Protein AF-A0A397SGH9-F1 (afdb_monomer_lite)

Sequence (118 aa):
MVAFAHTMFALLQNPNIINKKNSTFSGNATNNNETLDIEIKSNTNYKDNNDNPFSGFLTSVEAAYFWTSGNWVQRDIFDFWAIDIFSILASVLFVTILQNMFIAFMGSKERKTSFIKI

Structure (mmCIF, N/CA/C/O backbone):
data_AF-A0A397SGH9-F1
#
_entry.id   AF-A0A397SGH9-F1
#
loop_
_atom_site.group_PDB
_atom_site.id
_atom_site.type_symbol
_atom_site.label_atom_id
_atom_site.label_alt_id
_atom_site.label_comp_id
_atom_site.label_asym_id
_atom_site.label_entity_id
_atom_site.label_seq_id
_atom_site.pdbx_PDB_ins_code
_atom_site.Cartn_x
_atom_site.Cartn_y
_atom_site.Cartn_z
_atom_site.occupancy
_atom_site.B_iso_or_equiv
_atom_site.auth_seq_id
_atom_site.auth_comp_id
_atom_site.auth_asym_id
_atom_site.auth_atom_id
_atom_site.pdbx_PDB_model_num
ATOM 1 N N . MET A 1 1 ? 5.069 2.822 -10.980 1.00 75.94 1 MET A N 1
ATOM 2 C CA . MET A 1 1 ? 4.455 3.379 -9.757 1.00 75.94 1 MET A CA 1
ATOM 3 C C . MET A 1 1 ? 3.048 3.886 -10.020 1.00 75.94 1 MET A C 1
ATOM 5 O O . MET A 1 1 ? 2.140 3.388 -9.380 1.00 75.94 1 MET A O 1
ATOM 9 N N . VAL A 1 2 ? 2.841 4.762 -11.012 1.00 82.31 2 VAL A N 1
ATOM 10 C CA . VAL A 1 2 ? 1.503 5.291 -11.352 1.00 82.31 2 VAL A CA 1
ATOM 11 C C . VAL A 1 2 ? 0.475 4.192 -11.650 1.00 82.31 2 VAL A C 1
ATOM 13 O O . VAL A 1 2 ? -0.628 4.250 -11.132 1.00 82.31 2 VAL A O 1
ATOM 16 N N . ALA A 1 3 ? 0.842 3.148 -12.402 1.00 83.81 3 ALA A N 1
ATOM 17 C CA . ALA A 1 3 ? -0.063 2.022 -12.663 1.00 83.81 3 ALA A CA 1
ATOM 18 C C . ALA A 1 3 ? -0.474 1.272 -11.380 1.00 83.81 3 ALA A C 1
ATOM 20 O O . ALA A 1 3 ? -1.644 0.971 -11.196 1.00 83.81 3 ALA A O 1
ATOM 21 N N . PHE A 1 4 ? 0.471 1.027 -10.466 1.00 83.50 4 PHE A N 1
ATOM 22 C CA . PHE A 1 4 ? 0.187 0.395 -9.172 1.00 83.50 4 PHE A CA 1
ATOM 23 C C . PHE A 1 4 ? -0.704 1.286 -8.293 1.00 83.50 4 PHE A C 1
ATOM 25 O O . PHE A 1 4 ? -1.692 0.807 -7.746 1.00 83.50 4 PHE A O 1
ATOM 32 N N . ALA A 1 5 ? -0.413 2.590 -8.230 1.00 85.19 5 ALA A N 1
ATOM 33 C CA . ALA A 1 5 ? -1.242 3.568 -7.529 1.00 85.19 5 ALA A CA 1
ATOM 34 C C . ALA A 1 5 ? -2.666 3.632 -8.095 1.00 85.19 5 ALA A C 1
ATOM 36 O O . ALA A 1 5 ? -3.627 3.645 -7.338 1.00 85.19 5 ALA A O 1
ATOM 37 N N . HIS A 1 6 ? -2.810 3.599 -9.422 1.00 84.38 6 HIS A N 1
ATOM 38 C CA . HIS A 1 6 ? -4.108 3.603 -10.088 1.00 84.38 6 HIS A CA 1
ATOM 39 C C . HIS A 1 6 ? -4.921 2.336 -9.790 1.00 84.38 6 HIS A C 1
ATOM 41 O O . HIS A 1 6 ? -6.118 2.428 -9.531 1.00 84.38 6 HIS A O 1
ATOM 47 N N . THR A 1 7 ? -4.280 1.164 -9.761 1.00 85.62 7 THR A N 1
ATOM 48 C CA . THR A 1 7 ? -4.935 -0.080 -9.332 1.00 85.62 7 THR A CA 1
ATOM 49 C C . THR A 1 7 ? -5.395 0.013 -7.878 1.00 85.62 7 THR A C 1
ATOM 51 O O . THR A 1 7 ? -6.527 -0.354 -7.576 1.00 85.62 7 THR A O 1
ATOM 54 N N . MET A 1 8 ? -4.560 0.547 -6.980 1.00 82.69 8 MET A N 1
ATOM 55 C CA . MET A 1 8 ? -4.935 0.739 -5.575 1.00 82.69 8 MET A CA 1
ATOM 56 C C . MET A 1 8 ? -6.059 1.757 -5.406 1.00 82.69 8 MET A C 1
ATOM 58 O O . MET A 1 8 ? -6.982 1.510 -4.642 1.00 82.69 8 MET A O 1
ATOM 62 N N . PHE A 1 9 ? -6.039 2.851 -6.165 1.00 83.25 9 PHE A N 1
ATOM 63 C CA . PHE A 1 9 ? -7.131 3.817 -6.232 1.00 83.25 9 PHE A CA 1
ATOM 64 C C . PHE A 1 9 ? -8.438 3.144 -6.664 1.00 83.25 9 PHE A C 1
ATOM 66 O O . PHE A 1 9 ? -9.426 3.209 -5.944 1.00 83.25 9 PHE A O 1
ATOM 73 N N . ALA A 1 10 ? -8.443 2.418 -7.784 1.00 83.31 10 ALA A N 1
ATOM 74 C CA . ALA A 1 10 ? -9.648 1.753 -8.282 1.00 83.31 10 ALA A CA 1
ATOM 75 C C . ALA A 1 10 ? -10.209 0.716 -7.293 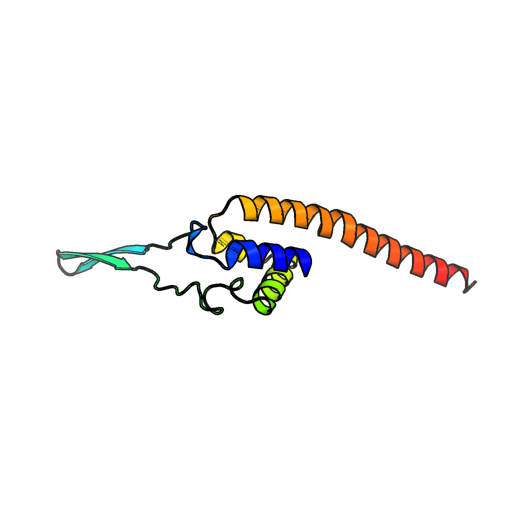1.00 83.31 10 ALA A C 1
ATOM 77 O O . ALA A 1 10 ? -11.426 0.577 -7.163 1.00 83.31 10 ALA A O 1
ATOM 78 N N . LEU A 1 11 ? -9.328 0.003 -6.586 1.00 78.69 11 LEU A N 1
ATOM 79 C CA . LEU A 1 11 ? -9.721 -0.984 -5.585 1.00 78.69 11 LEU A CA 1
ATOM 80 C C . LEU A 1 11 ? -10.236 -0.328 -4.301 1.00 78.69 11 LEU A C 1
ATOM 82 O O . LEU A 1 11 ? -11.265 -0.762 -3.800 1.00 78.69 11 LEU A O 1
ATOM 86 N N . LEU A 1 12 ? -9.554 0.702 -3.789 1.00 77.38 12 LEU A N 1
ATOM 87 C CA . LEU A 1 12 ? -9.746 1.263 -2.442 1.00 77.38 12 LEU A CA 1
ATOM 88 C C . LEU A 1 12 ? -10.614 2.528 -2.389 1.00 77.38 12 LEU A C 1
ATOM 90 O O . LEU A 1 12 ? -10.990 2.977 -1.304 1.00 77.38 12 LEU A O 1
ATOM 94 N N . GLN A 1 13 ? -10.976 3.094 -3.540 1.00 77.25 13 GLN A N 1
ATOM 95 C CA . GLN A 1 13 ? -11.847 4.268 -3.625 1.00 77.25 13 GLN A CA 1
ATOM 96 C C . GLN A 1 13 ? -13.267 3.984 -3.114 1.00 77.25 13 GLN A C 1
ATOM 98 O O . GLN A 1 13 ? -13.939 4.885 -2.612 1.00 77.25 13 GLN A O 1
ATOM 103 N N . ASN A 1 14 ? -13.743 2.742 -3.241 1.00 73.25 14 ASN A N 1
ATOM 104 C CA . ASN A 1 14 ? -15.121 2.382 -2.926 1.00 73.25 14 ASN A CA 1
ATOM 105 C C . ASN A 1 14 ? -15.229 1.686 -1.559 1.00 73.25 14 ASN A C 1
ATOM 107 O O . ASN A 1 14 ? -14.936 0.498 -1.440 1.00 73.25 14 ASN A O 1
ATOM 111 N N . PRO A 1 15 ? -15.734 2.373 -0.518 1.00 65.19 15 PRO A N 1
ATOM 112 C CA . PRO A 1 15 ? -15.777 1.828 0.837 1.00 65.19 15 PRO A CA 1
ATOM 113 C C . PRO A 1 15 ? -16.816 0.715 1.039 1.00 65.19 15 PRO A C 1
ATOM 115 O O . PRO A 1 15 ? -16.766 0.042 2.059 1.00 65.19 15 PRO A O 1
ATOM 118 N N . ASN A 1 16 ? -17.754 0.529 0.104 1.00 67.00 16 ASN A N 1
ATOM 119 C CA . ASN A 1 16 ? -18.854 -0.436 0.233 1.00 67.00 16 ASN A CA 1
ATOM 120 C C . ASN A 1 16 ? -18.456 -1.877 -0.120 1.00 67.00 16 ASN A C 1
ATOM 122 O O . ASN A 1 16 ? -19.190 -2.803 0.204 1.00 67.00 16 ASN A O 1
ATOM 126 N N . ILE A 1 17 ? -17.333 -2.062 -0.817 1.00 63.88 17 ILE A N 1
ATOM 127 C CA . ILE A 1 17 ? -16.863 -3.372 -1.301 1.00 63.88 17 ILE A CA 1
ATOM 128 C C . ILE A 1 17 ? -15.699 -3.931 -0.474 1.00 63.88 17 ILE A C 1
ATOM 130 O O . ILE A 1 17 ? -15.224 -5.026 -0.760 1.00 63.88 17 ILE A O 1
ATOM 134 N N . ILE A 1 18 ? -15.235 -3.202 0.547 1.00 67.69 18 ILE A N 1
ATOM 135 C CA . ILE A 1 18 ? -13.993 -3.510 1.260 1.00 67.69 18 ILE A CA 1
ATOM 136 C C . ILE A 1 18 ? -14.237 -3.533 2.764 1.00 67.69 18 ILE A C 1
ATOM 138 O O . ILE A 1 18 ? -14.729 -2.558 3.335 1.00 67.69 18 ILE A O 1
ATOM 142 N N . ASN A 1 19 ? -13.830 -4.629 3.403 1.00 62.97 19 ASN A N 1
ATOM 143 C CA . ASN A 1 19 ? -13.802 -4.739 4.856 1.00 62.97 19 ASN A CA 1
ATOM 144 C C . ASN A 1 19 ? -12.633 -3.921 5.415 1.00 62.97 19 ASN A C 1
ATOM 146 O O . ASN A 1 19 ? -11.528 -3.911 4.870 1.00 62.97 19 ASN A O 1
ATOM 150 N N . LYS A 1 20 ? -12.891 -3.191 6.498 1.00 67.06 20 LYS A N 1
ATOM 151 C CA . LYS A 1 20 ? -11.922 -2.277 7.109 1.00 67.06 20 LYS A CA 1
ATOM 152 C C . LYS A 1 20 ? -11.584 -2.746 8.507 1.00 67.06 20 LYS A C 1
ATOM 154 O O . LYS A 1 20 ? -12.439 -3.296 9.203 1.00 67.06 20 LYS A O 1
ATOM 159 N N . LYS A 1 21 ? -10.357 -2.462 8.942 1.00 64.56 21 LYS A N 1
ATOM 160 C CA . LYS A 1 21 ? -9.996 -2.644 10.345 1.00 64.56 21 LYS A CA 1
ATOM 161 C C . LYS A 1 21 ? -10.665 -1.549 11.169 1.00 64.56 21 LYS A C 1
ATOM 163 O O . LYS A 1 21 ? -10.197 -0.417 11.209 1.00 64.56 21 LYS A O 1
ATOM 168 N N . ASN A 1 22 ? -11.764 -1.891 11.835 1.00 61.09 22 ASN A N 1
ATOM 169 C CA . ASN A 1 22 ? -12.368 -1.012 12.828 1.00 61.09 22 ASN A CA 1
ATOM 170 C C . ASN A 1 22 ? -11.552 -1.095 14.122 1.00 61.09 22 ASN A C 1
ATOM 172 O O . ASN A 1 22 ? -11.548 -2.125 14.796 1.00 61.09 22 ASN A O 1
ATOM 176 N N . SER A 1 23 ? -10.885 -0.006 14.497 1.00 60.00 23 SER A N 1
ATOM 177 C CA . SER A 1 23 ? -10.329 0.141 15.840 1.00 60.00 23 SER A CA 1
ATOM 178 C C . SER A 1 23 ? -11.467 0.472 16.808 1.00 60.00 23 SER A C 1
ATOM 180 O O . SER A 1 23 ? -11.974 1.592 16.845 1.00 60.00 23 SER A O 1
ATOM 182 N N . THR A 1 24 ? -11.904 -0.530 17.570 1.00 58.59 24 THR A N 1
ATOM 183 C CA . THR A 1 24 ? -12.836 -0.334 18.689 1.00 58.59 24 THR A CA 1
ATOM 184 C C . THR A 1 24 ? -12.033 -0.462 19.970 1.00 58.59 24 THR A C 1
ATOM 186 O O . THR A 1 24 ? -11.434 -1.510 20.214 1.00 58.59 24 THR A O 1
ATOM 189 N N . PHE A 1 25 ? -11.971 0.612 20.754 1.00 59.78 25 PHE A N 1
ATOM 190 C CA . PHE A 1 25 ? -11.319 0.590 22.058 1.00 59.78 25 PHE A CA 1
ATOM 191 C C . PHE A 1 25 ? -12.398 0.539 23.136 1.00 59.78 25 PHE A C 1
ATOM 193 O O . PHE A 1 25 ? -13.246 1.427 23.225 1.00 59.78 25 PHE A O 1
ATOM 200 N N . SER A 1 26 ? -12.368 -0.531 23.923 1.00 64.75 26 SER A N 1
ATOM 201 C CA . SER A 1 26 ? -13.283 -0.780 25.031 1.00 64.75 26 SER A CA 1
ATOM 202 C C . SER A 1 26 ? -12.476 -0.796 26.318 1.00 64.75 26 SER A C 1
ATOM 204 O O . SER A 1 26 ? -11.432 -1.449 26.383 1.00 64.75 26 SER A O 1
ATOM 206 N N . GLY A 1 27 ? -12.959 -0.104 27.343 1.00 69.06 27 GLY A N 1
ATOM 207 C CA . GLY A 1 27 ? -12.326 -0.096 28.654 1.00 69.06 27 GLY A CA 1
ATOM 208 C C . GLY A 1 27 ? -13.319 0.223 29.760 1.00 69.06 27 GLY A C 1
ATOM 209 O O . GLY A 1 27 ? -14.345 0.857 29.522 1.00 69.06 27 GLY A O 1
ATOM 210 N N . ASN A 1 28 ? -12.981 -0.196 30.976 1.00 73.19 28 ASN A N 1
ATOM 211 C CA . ASN A 1 28 ? -13.815 0.028 32.148 1.00 73.19 28 ASN A CA 1
ATOM 212 C C . ASN A 1 28 ? -13.182 1.118 33.009 1.00 73.19 28 ASN A C 1
ATOM 214 O O . ASN A 1 28 ? -12.010 1.020 33.382 1.00 73.19 28 ASN A O 1
ATOM 218 N N . ALA A 1 29 ? -13.956 2.151 33.328 1.00 65.81 29 ALA A N 1
ATOM 219 C CA . ALA A 1 29 ? -13.570 3.187 34.274 1.00 65.81 29 ALA A CA 1
ATOM 220 C C . ALA A 1 29 ? -14.257 2.921 35.617 1.00 65.81 29 ALA A C 1
ATOM 222 O O . ALA A 1 29 ? -15.480 2.821 35.686 1.00 65.81 29 ALA A O 1
ATOM 223 N N . THR A 1 30 ? -13.480 2.801 36.690 1.00 72.12 30 THR A N 1
ATOM 224 C CA . THR A 1 30 ? -13.999 2.652 38.055 1.00 72.12 30 THR A CA 1
ATOM 225 C C . THR A 1 30 ? -13.959 3.980 38.797 1.00 72.12 30 THR A C 1
ATOM 227 O O . THR A 1 30 ? -12.901 4.600 38.909 1.00 72.12 30 THR A O 1
ATOM 230 N N . ASN A 1 31 ? -15.092 4.391 39.368 1.00 69.44 31 ASN A N 1
ATOM 231 C CA . ASN A 1 31 ? -15.160 5.483 40.338 1.00 69.44 31 ASN A CA 1
ATOM 232 C C . ASN A 1 31 ? -16.032 5.041 41.520 1.00 69.44 31 ASN A C 1
ATOM 234 O O . ASN A 1 31 ? -17.182 4.670 41.322 1.00 69.44 31 ASN A O 1
ATOM 238 N N . ASN A 1 32 ? -15.470 5.036 42.734 1.00 73.19 32 ASN A N 1
ATOM 239 C CA . ASN A 1 32 ? -16.164 4.738 43.996 1.00 73.19 32 ASN A CA 1
ATOM 240 C C . ASN A 1 32 ? -17.186 3.577 43.930 1.00 73.19 32 ASN A C 1
ATOM 242 O O . ASN A 1 32 ? -18.359 3.756 44.238 1.00 73.19 32 ASN A O 1
ATOM 246 N N . ASN A 1 33 ? -16.715 2.376 43.573 1.00 67.25 33 ASN A N 1
ATOM 247 C CA . ASN A 1 33 ? -17.483 1.122 43.453 1.00 67.25 33 ASN A CA 1
ATOM 248 C C . ASN A 1 33 ? -18.490 1.024 42.292 1.00 67.25 33 ASN A C 1
ATOM 250 O O . ASN A 1 33 ? -19.122 -0.023 42.145 1.00 67.25 33 ASN A O 1
ATOM 254 N N . GLU A 1 34 ? -18.581 2.025 41.420 1.00 69.94 34 GLU A N 1
ATOM 255 C CA . GLU A 1 34 ? -19.321 1.928 40.161 1.00 69.94 34 GLU A CA 1
ATOM 256 C C . GLU A 1 34 ? -18.350 1.687 38.997 1.00 69.94 34 GLU A C 1
ATOM 258 O O . GLU A 1 34 ? -17.280 2.299 38.910 1.00 69.94 34 GLU A O 1
ATOM 263 N N . THR A 1 35 ? -18.700 0.745 38.119 1.00 69.56 35 THR A N 1
ATOM 264 C CA . THR A 1 35 ? -17.969 0.437 36.881 1.00 69.56 35 THR A CA 1
ATOM 265 C C . THR A 1 35 ? -18.735 1.039 35.712 1.00 69.56 35 THR A C 1
ATOM 267 O O . THR A 1 35 ? -19.891 0.691 35.487 1.00 69.56 35 THR A O 1
ATOM 270 N N . LEU A 1 36 ? -18.103 1.956 34.980 1.00 72.81 36 LEU A N 1
ATOM 271 C CA . LEU A 1 36 ? -18.604 2.450 33.702 1.00 72.81 36 LEU A CA 1
ATOM 272 C C . LEU A 1 36 ? -17.884 1.738 32.561 1.00 72.81 36 LEU A C 1
ATOM 274 O O . LEU A 1 36 ? -16.664 1.859 32.424 1.00 72.81 36 LEU A O 1
ATOM 278 N N . ASP A 1 37 ? -18.655 1.059 31.720 1.00 71.19 37 ASP A N 1
ATOM 279 C CA . ASP A 1 37 ? -18.179 0.536 30.445 1.00 71.19 37 ASP A CA 1
ATOM 280 C C . ASP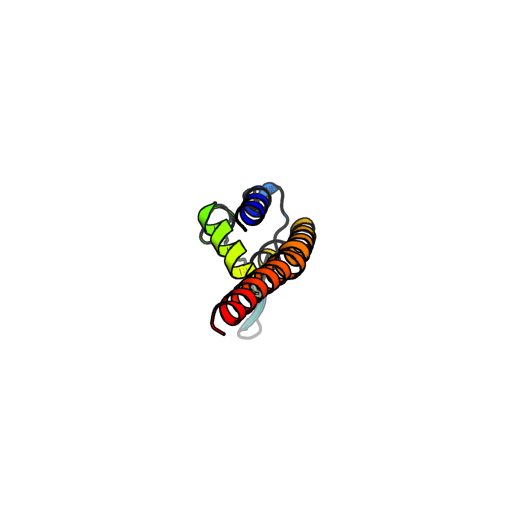 A 1 37 ? -18.137 1.684 29.428 1.00 71.19 37 ASP A C 1
ATOM 282 O O . ASP A 1 37 ? -19.157 2.309 29.120 1.00 71.19 37 ASP A O 1
ATOM 286 N N . ILE A 1 38 ? -16.944 1.991 28.919 1.00 71.81 38 ILE A N 1
ATOM 287 C CA . ILE A 1 38 ? -16.729 3.036 27.919 1.00 71.81 38 ILE A CA 1
ATOM 288 C C . ILE A 1 38 ? -16.343 2.359 26.605 1.00 71.81 38 ILE A C 1
ATOM 290 O O . ILE A 1 38 ? -15.293 1.724 26.497 1.00 71.81 38 ILE A O 1
ATOM 294 N N . GLU A 1 39 ? -17.180 2.543 25.586 1.00 70.81 39 GLU A N 1
ATOM 295 C CA . GLU A 1 39 ? -16.898 2.130 24.212 1.00 70.81 39 GLU A CA 1
ATOM 296 C C . GLU A 1 39 ? -16.556 3.372 23.374 1.00 70.81 39 GLU A C 1
ATOM 298 O O . GLU A 1 39 ? -17.405 4.238 23.149 1.00 70.81 39 GLU A O 1
ATOM 303 N N . ILE A 1 40 ? -15.309 3.475 22.906 1.00 68.88 40 ILE A N 1
ATOM 304 C CA . ILE A 1 40 ? -14.866 4.552 22.011 1.00 68.88 40 ILE A CA 1
ATOM 305 C C . ILE A 1 40 ? -14.770 3.996 20.591 1.00 68.88 40 ILE A C 1
ATOM 307 O O . ILE A 1 40 ? -14.005 3.067 20.314 1.00 68.88 40 ILE A O 1
ATOM 311 N N . LYS A 1 41 ? -15.534 4.604 19.679 1.00 69.31 41 LYS A N 1
ATOM 312 C CA . LYS A 1 41 ? -15.536 4.285 18.244 1.00 69.31 41 LYS A CA 1
ATOM 313 C C . LYS A 1 41 ? -14.860 5.407 17.469 1.00 69.31 41 LYS A C 1
ATOM 315 O O . LYS A 1 41 ? -15.144 6.580 17.708 1.00 69.31 41 LYS A O 1
ATOM 320 N N . SER A 1 42 ? -13.984 5.058 16.529 1.00 63.31 42 SER A N 1
ATOM 321 C CA . SER A 1 42 ? -13.426 6.046 15.605 1.00 63.31 42 SER A CA 1
ATOM 322 C C . SER A 1 42 ? -14.502 6.502 14.608 1.00 63.31 42 SER A C 1
ATOM 324 O O . SER A 1 42 ? -15.168 5.681 13.978 1.00 63.31 42 SER A O 1
ATOM 326 N N . ASN A 1 43 ? -14.696 7.817 14.476 1.00 63.56 43 ASN A N 1
ATOM 327 C CA . ASN A 1 43 ? -15.561 8.400 13.450 1.00 63.56 43 ASN A CA 1
ATOM 328 C C . ASN A 1 43 ? -14.697 8.794 12.251 1.00 63.56 43 ASN A C 1
ATOM 330 O O . ASN A 1 43 ? -14.155 9.894 12.216 1.00 63.56 43 ASN A O 1
ATOM 334 N N . THR A 1 44 ? -14.515 7.869 11.316 1.00 62.16 44 THR A N 1
ATOM 335 C CA . THR A 1 44 ? -13.679 8.058 10.123 1.00 62.16 44 THR A CA 1
ATOM 336 C C . THR A 1 44 ? -14.560 8.149 8.875 1.00 62.16 44 THR A C 1
ATOM 338 O O . THR A 1 44 ? -15.410 7.293 8.614 1.00 62.16 44 THR A O 1
ATOM 341 N N . ASN A 1 45 ? -14.379 9.210 8.090 1.00 63.94 45 ASN A N 1
ATOM 342 C CA . ASN A 1 45 ? -15.078 9.468 6.839 1.00 63.94 45 ASN A CA 1
ATOM 343 C C . ASN A 1 45 ? -14.207 9.070 5.642 1.00 63.94 45 ASN A C 1
ATOM 345 O O . ASN A 1 45 ? -13.515 9.871 5.033 1.00 63.94 45 ASN A O 1
ATOM 349 N N . TYR A 1 46 ? -14.309 7.814 5.228 1.00 63.97 46 TYR A N 1
ATOM 350 C CA . TYR A 1 46 ? -13.436 7.222 4.206 1.00 63.97 46 TYR A CA 1
ATOM 351 C C . TYR A 1 46 ? -13.667 7.684 2.754 1.00 63.97 46 TYR A C 1
ATOM 353 O O . TYR A 1 46 ? -13.012 7.174 1.840 1.00 63.97 46 TYR A O 1
ATOM 361 N N . LYS A 1 47 ? -14.631 8.585 2.520 1.00 66.50 47 LYS A N 1
ATOM 362 C CA . LYS A 1 47 ? -14.738 9.337 1.257 1.00 66.50 47 LYS A CA 1
ATOM 363 C C . LYS A 1 47 ? -13.848 10.577 1.257 1.00 66.50 47 LYS A C 1
ATOM 365 O O . LYS A 1 47 ? -13.572 11.110 0.188 1.00 66.50 47 LYS A O 1
ATOM 370 N N . ASP A 1 48 ? -13.434 11.028 2.434 1.00 68.56 48 ASP A N 1
ATOM 371 C CA . ASP A 1 48 ? -12.488 12.114 2.599 1.00 68.56 48 ASP A CA 1
ATOM 372 C C . ASP A 1 48 ? -11.072 11.622 2.273 1.00 68.56 48 ASP A C 1
ATOM 374 O O . ASP A 1 48 ? -10.691 10.498 2.610 1.00 68.56 48 ASP A O 1
ATOM 378 N N . ASN A 1 49 ? -10.292 12.462 1.600 1.00 65.44 49 ASN A N 1
ATOM 379 C CA . ASN A 1 49 ? -8.885 12.194 1.302 1.00 65.44 49 ASN A CA 1
ATOM 380 C C . ASN A 1 49 ? -8.022 12.202 2.569 1.00 65.44 49 ASN A C 1
ATOM 382 O O . ASN A 1 49 ? -6.946 11.607 2.569 1.00 65.44 49 ASN A O 1
ATOM 386 N N . ASN A 1 50 ? -8.476 12.869 3.634 1.00 66.88 50 ASN A N 1
ATOM 387 C CA . ASN A 1 50 ? -7.754 12.915 4.901 1.00 66.88 50 ASN A CA 1
ATOM 388 C C . ASN A 1 50 ? -7.783 11.566 5.639 1.00 66.88 50 ASN A C 1
ATOM 390 O O . ASN A 1 50 ? -6.788 11.168 6.239 1.00 66.88 50 ASN A O 1
ATOM 394 N N . ASP A 1 51 ? -8.901 10.841 5.540 1.00 67.94 51 ASP A N 1
ATOM 395 C CA . ASP A 1 51 ? -9.087 9.554 6.222 1.00 67.94 51 ASP A CA 1
ATOM 396 C C . ASP A 1 51 ? -8.793 8.360 5.299 1.00 67.94 51 ASP A C 1
ATOM 398 O O . ASP A 1 51 ? -8.507 7.256 5.769 1.00 67.94 51 ASP A O 1
ATOM 402 N N . ASN A 1 52 ? -8.852 8.562 3.977 1.00 74.00 52 ASN A N 1
ATOM 403 C CA . ASN A 1 52 ? -8.504 7.566 2.971 1.00 74.00 52 ASN A CA 1
ATOM 404 C C . ASN A 1 52 ? -7.495 8.140 1.959 1.00 74.00 52 ASN A C 1
ATOM 406 O O . ASN A 1 52 ? -7.893 8.818 1.014 1.00 74.00 52 ASN A O 1
ATOM 410 N N . PRO A 1 53 ? -6.201 7.797 2.045 1.00 74.94 53 PRO A N 1
ATOM 411 C CA . PRO A 1 53 ? -5.221 8.277 1.072 1.00 74.94 53 PRO A CA 1
ATOM 412 C C . PRO A 1 53 ? -5.466 7.755 -0.360 1.00 74.94 53 PRO A C 1
ATOM 414 O O . PRO A 1 53 ? -4.890 8.285 -1.307 1.00 74.94 53 PRO A O 1
ATOM 417 N N . PHE A 1 54 ? -6.347 6.768 -0.560 1.00 78.56 54 PHE A N 1
ATOM 418 C CA . PHE A 1 54 ? -6.704 6.194 -1.864 1.00 78.56 54 PHE A CA 1
ATOM 419 C C . PHE A 1 54 ? -8.032 6.698 -2.442 1.00 78.56 54 PHE A C 1
ATOM 421 O O . PHE A 1 54 ? -8.419 6.242 -3.516 1.00 78.56 54 PHE A O 1
ATOM 428 N N . SER A 1 55 ? -8.736 7.627 -1.787 1.00 78.69 55 SER A N 1
ATOM 429 C CA . SER A 1 55 ? -9.955 8.235 -2.354 1.00 78.69 55 SER A CA 1
ATOM 430 C C . SER A 1 55 ? -9.651 9.301 -3.414 1.00 78.69 55 SER A C 1
ATOM 432 O O . SER A 1 55 ? -10.493 9.562 -4.277 1.00 78.69 55 SER A O 1
ATOM 434 N N . GLY A 1 56 ? -8.435 9.859 -3.410 1.00 81.31 56 GLY A N 1
ATOM 435 C CA . GLY A 1 56 ? -7.901 10.763 -4.427 1.00 81.31 56 GLY A CA 1
ATOM 436 C C . GLY A 1 56 ? -6.797 10.123 -5.275 1.00 81.31 56 GLY A C 1
ATOM 437 O O . GLY A 1 56 ? -5.973 9.352 -4.788 1.00 81.31 56 GLY A O 1
ATOM 438 N N . PHE A 1 57 ? -6.733 10.470 -6.566 1.00 81.00 57 PHE A N 1
ATOM 439 C CA . PHE A 1 57 ? -5.699 9.931 -7.456 1.00 81.00 57 PHE A CA 1
ATOM 440 C C . PHE A 1 57 ? -4.290 10.389 -7.047 1.00 81.00 57 PHE A C 1
ATOM 442 O O . PHE A 1 57 ? -3.390 9.564 -6.928 1.00 81.00 57 PHE A O 1
ATOM 449 N N . LEU A 1 58 ? -4.084 11.683 -6.780 1.00 81.44 58 LEU A N 1
ATOM 450 C CA . LEU A 1 58 ? -2.765 12.198 -6.386 1.00 81.44 58 LEU A CA 1
ATOM 451 C C . LEU A 1 58 ? -2.309 11.644 -5.031 1.00 81.44 58 LEU A C 1
ATOM 453 O O . LEU A 1 58 ? -1.188 11.155 -4.922 1.00 81.44 58 LEU A O 1
ATOM 457 N N . THR A 1 59 ? -3.203 11.610 -4.045 1.00 81.75 59 THR A N 1
ATOM 458 C CA . THR A 1 59 ? -2.923 11.029 -2.724 1.00 81.75 59 THR A CA 1
ATOM 459 C C . THR A 1 59 ? -2.630 9.527 -2.819 1.00 81.75 59 THR A C 1
ATOM 461 O O . THR A 1 59 ? -1.756 9.023 -2.115 1.00 81.75 59 THR A O 1
ATOM 464 N N . SER A 1 60 ? -3.259 8.804 -3.759 1.00 83.62 60 SER A N 1
ATOM 465 C CA . SER A 1 60 ? -2.958 7.382 -3.989 1.00 83.62 60 SER A CA 1
ATOM 466 C C . SER A 1 60 ? -1.548 7.166 -4.550 1.00 83.62 60 SER A C 1
ATOM 468 O O . SER A 1 60 ? -0.878 6.189 -4.207 1.00 83.62 60 SER A O 1
ATOM 470 N N . VAL A 1 61 ? -1.069 8.093 -5.390 1.00 84.56 61 VAL A N 1
ATOM 471 C CA . VAL A 1 61 ? 0.295 8.071 -5.934 1.00 84.56 61 VAL A CA 1
ATOM 472 C C . VAL A 1 61 ? 1.310 8.371 -4.835 1.00 84.56 61 VAL A C 1
ATOM 474 O O . VAL A 1 61 ? 2.327 7.681 -4.760 1.00 84.56 61 VAL A O 1
ATOM 477 N N . GLU A 1 62 ? 1.023 9.330 -3.954 1.00 84.06 62 GLU A N 1
ATOM 478 C CA . GLU A 1 62 ? 1.852 9.625 -2.778 1.00 84.06 62 GLU A CA 1
ATOM 479 C C . GLU A 1 62 ? 1.936 8.421 -1.835 1.00 84.06 62 GLU A C 1
ATOM 481 O O . GLU A 1 62 ? 3.030 8.002 -1.453 1.00 84.06 62 GLU A O 1
ATOM 486 N N . ALA A 1 63 ? 0.806 7.784 -1.528 1.00 82.56 63 ALA A N 1
ATOM 487 C CA . ALA A 1 63 ? 0.779 6.591 -0.688 1.00 82.56 63 ALA A CA 1
ATOM 488 C C . ALA A 1 63 ? 1.537 5.407 -1.320 1.00 82.56 63 ALA A C 1
ATOM 490 O O . ALA A 1 63 ? 2.261 4.685 -0.631 1.00 82.56 63 ALA A O 1
ATOM 491 N N . ALA A 1 64 ? 1.434 5.221 -2.639 1.00 83.88 64 ALA A N 1
ATOM 492 C CA . ALA A 1 64 ? 2.213 4.224 -3.375 1.00 83.88 64 ALA A CA 1
ATOM 493 C C . ALA A 1 64 ? 3.718 4.553 -3.432 1.00 83.88 64 ALA A C 1
ATOM 495 O O . ALA A 1 64 ? 4.547 3.644 -3.503 1.00 83.88 64 ALA A O 1
ATOM 496 N N . TYR A 1 65 ? 4.086 5.835 -3.404 1.00 82.44 65 TYR A N 1
ATOM 497 C CA . TYR A 1 65 ? 5.475 6.267 -3.288 1.00 82.44 65 TYR A CA 1
ATOM 498 C C . TYR A 1 65 ? 6.035 5.944 -1.898 1.00 82.44 65 TYR A C 1
ATOM 500 O O . TYR A 1 65 ? 7.049 5.250 -1.791 1.00 82.44 65 TYR A O 1
ATOM 508 N N . PHE A 1 66 ? 5.329 6.331 -0.834 1.00 83.38 66 PHE A N 1
ATOM 509 C CA . PHE A 1 66 ? 5.724 6.013 0.541 1.00 83.38 66 PHE A CA 1
ATOM 510 C C . PHE A 1 66 ? 5.777 4.506 0.819 1.00 83.38 66 PHE A C 1
ATOM 512 O O . PHE A 1 66 ? 6.645 4.044 1.566 1.00 83.38 66 PHE A O 1
ATOM 519 N N . TRP A 1 67 ? 4.941 3.718 0.147 1.00 81.25 67 TRP A N 1
ATOM 520 C CA . TRP A 1 67 ? 5.027 2.260 0.179 1.00 81.25 67 TRP A CA 1
ATOM 521 C C . TRP A 1 67 ? 6.406 1.730 -0.235 1.00 81.25 67 TRP A C 1
ATOM 523 O O . TRP A 1 67 ? 6.959 0.871 0.449 1.00 81.25 67 TRP A O 1
ATOM 533 N N . THR A 1 68 ? 7.033 2.297 -1.272 1.00 74.19 68 THR A N 1
ATOM 534 C CA . THR A 1 68 ? 8.396 1.879 -1.662 1.00 74.19 68 THR A CA 1
ATOM 535 C C . THR A 1 68 ? 9.481 2.270 -0.666 1.00 74.19 68 THR A C 1
ATOM 537 O O . THR A 1 68 ? 10.529 1.632 -0.636 1.00 74.19 68 THR A O 1
ATOM 540 N N . SER A 1 69 ? 9.220 3.270 0.180 1.00 76.81 69 SER A N 1
ATOM 541 C CA . SER A 1 69 ? 10.083 3.616 1.316 1.00 76.81 69 SER A CA 1
ATOM 542 C C . SER A 1 69 ? 9.816 2.774 2.572 1.00 76.81 69 SER A C 1
ATOM 544 O O . SER A 1 69 ? 10.485 2.961 3.583 1.00 76.81 69 SER A O 1
ATOM 546 N N . GLY A 1 70 ? 8.860 1.837 2.517 1.00 73.44 70 GLY A N 1
ATOM 547 C CA . GLY A 1 70 ? 8.534 0.922 3.612 1.00 73.44 70 GLY A CA 1
ATOM 548 C C . GLY A 1 70 ? 7.369 1.356 4.506 1.00 73.44 70 GLY A C 1
ATOM 549 O O . GLY A 1 70 ? 7.159 0.735 5.545 1.00 73.44 70 GLY A O 1
ATOM 550 N N . ASN A 1 71 ? 6.596 2.381 4.132 1.00 80.31 71 ASN A N 1
ATOM 551 C CA . ASN A 1 71 ? 5.383 2.775 4.856 1.00 80.31 71 ASN A CA 1
ATOM 552 C C . ASN A 1 71 ? 4.153 2.017 4.315 1.00 80.31 71 ASN A C 1
ATOM 554 O O . ASN A 1 71 ? 3.745 2.207 3.171 1.00 80.31 71 ASN A O 1
ATOM 558 N N . TRP A 1 72 ? 3.543 1.167 5.145 1.00 73.31 72 TRP A N 1
ATOM 559 C CA . TRP A 1 72 ? 2.496 0.215 4.746 1.00 73.31 72 TRP A CA 1
ATOM 560 C C . TRP A 1 72 ? 1.063 0.686 5.044 1.00 73.31 72 TRP A C 1
ATOM 562 O O . TRP A 1 72 ? 0.210 -0.113 5.426 1.00 73.31 72 TRP A O 1
ATOM 572 N N . VAL A 1 73 ? 0.764 1.961 4.776 1.00 73.38 73 VAL A N 1
ATOM 573 C CA . VAL A 1 73 ? -0.554 2.584 5.026 1.00 73.38 73 VAL A CA 1
ATOM 574 C C . VAL A 1 73 ? -1.754 1.819 4.427 1.00 73.38 73 VAL A C 1
ATOM 576 O O . VAL A 1 73 ? -2.855 1.856 4.962 1.00 73.38 73 VAL A O 1
ATOM 579 N N . GLN A 1 74 ? -1.548 1.062 3.343 1.00 68.50 74 GLN A N 1
ATOM 580 C CA . GLN A 1 74 ? -2.584 0.241 2.696 1.00 68.50 74 GLN A CA 1
ATOM 581 C C . GLN A 1 74 ? -3.059 -0.927 3.570 1.00 68.50 74 GLN A C 1
ATOM 583 O O . GLN A 1 74 ? -4.255 -1.183 3.649 1.00 68.50 74 GLN A O 1
ATOM 588 N N . ARG A 1 75 ? -2.130 -1.624 4.233 1.00 68.81 75 ARG A N 1
ATOM 589 C CA . ARG A 1 75 ? -2.420 -2.815 5.051 1.00 68.81 75 ARG A CA 1
ATOM 590 C C . ARG A 1 75 ? -2.941 -2.451 6.444 1.00 68.81 75 ARG A C 1
ATOM 592 O O . ARG A 1 75 ? -3.621 -3.245 7.091 1.00 68.81 75 ARG A O 1
ATOM 599 N N . ASP A 1 76 ? -2.595 -1.256 6.912 1.00 74.88 76 ASP A N 1
ATOM 600 C CA . ASP A 1 76 ? -2.993 -0.783 8.236 1.00 74.88 76 ASP A CA 1
ATOM 601 C C . ASP A 1 76 ? -4.439 -0.263 8.241 1.00 74.88 76 ASP A C 1
ATOM 603 O O . ASP A 1 76 ? -5.148 -0.440 9.230 1.00 74.88 76 ASP A O 1
ATOM 607 N N . ILE A 1 77 ? -4.898 0.313 7.122 1.00 72.75 77 ILE A N 1
ATOM 608 C CA . ILE A 1 77 ? -6.244 0.895 6.992 1.00 72.75 77 ILE A CA 1
ATOM 609 C C . ILE A 1 77 ? -7.263 -0.119 6.444 1.00 72.75 77 ILE A C 1
ATOM 611 O O . ILE A 1 77 ? -8.420 -0.136 6.876 1.00 72.75 77 ILE A O 1
ATOM 615 N N . PHE A 1 78 ? -6.858 -0.979 5.506 1.00 76.50 78 PHE A N 1
ATOM 616 C CA . PHE A 1 78 ? -7.775 -1.864 4.784 1.00 76.50 78 PHE A CA 1
ATOM 617 C C . PHE A 1 78 ? -7.516 -3.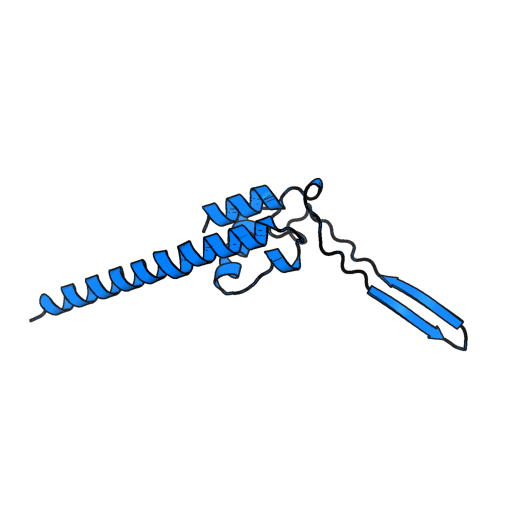336 5.100 1.00 76.50 78 PHE A C 1
ATOM 619 O O . PHE A 1 78 ? -6.380 -3.802 5.053 1.00 76.50 78 PHE A O 1
ATOM 626 N N . ASP A 1 79 ? -8.590 -4.080 5.372 1.00 74.94 79 ASP A N 1
ATOM 627 C CA . ASP A 1 79 ? -8.545 -5.523 5.611 1.00 74.94 79 ASP A CA 1
ATOM 628 C C . ASP A 1 79 ? -8.987 -6.264 4.343 1.00 74.94 79 ASP A C 1
ATOM 630 O O . ASP A 1 79 ? -10.117 -6.749 4.224 1.00 74.94 79 ASP A O 1
ATOM 634 N N . PHE A 1 80 ? -8.116 -6.262 3.329 1.00 78.56 80 PHE A N 1
ATOM 635 C CA . PHE A 1 80 ? -8.439 -6.825 2.020 1.00 78.56 80 PHE A CA 1
ATOM 636 C C . PHE A 1 80 ? -7.302 -7.657 1.436 1.00 78.56 80 PHE A C 1
ATOM 638 O O . PHE A 1 80 ? -6.237 -7.144 1.101 1.00 78.56 80 PHE A O 1
ATOM 645 N N . TRP A 1 81 ? -7.586 -8.942 1.217 1.00 80.69 81 TRP A N 1
ATOM 646 C CA . TRP A 1 81 ? -6.626 -9.932 0.717 1.00 80.69 81 TRP A CA 1
ATOM 647 C C . TRP A 1 81 ? -5.955 -9.540 -0.610 1.00 80.69 81 TRP A C 1
ATOM 649 O O . TRP A 1 81 ? -4.800 -9.889 -0.850 1.00 80.69 81 TRP A O 1
ATOM 659 N N . ALA A 1 82 ? -6.652 -8.804 -1.486 1.00 82.75 82 ALA A N 1
ATOM 660 C CA . ALA A 1 82 ? -6.087 -8.416 -2.776 1.00 82.75 82 ALA A CA 1
ATOM 661 C C . ALA A 1 82 ? -4.922 -7.426 -2.622 1.00 82.75 82 ALA A C 1
ATOM 663 O O . ALA A 1 82 ? -3.994 -7.462 -3.430 1.00 82.75 82 ALA A O 1
ATOM 664 N N . ILE A 1 83 ? -4.941 -6.574 -1.589 1.00 81.69 83 ILE A N 1
ATOM 665 C CA . ILE A 1 83 ? -3.871 -5.600 -1.321 1.00 81.69 83 ILE A CA 1
ATOM 666 C C . ILE A 1 83 ? -2.556 -6.341 -1.095 1.00 81.69 83 ILE A C 1
ATOM 668 O O . ILE A 1 83 ? -1.564 -6.026 -1.748 1.00 81.69 83 ILE A O 1
ATOM 672 N N . ASP A 1 84 ? -2.572 -7.381 -0.259 1.00 83.50 84 ASP A N 1
ATOM 673 C CA . ASP A 1 84 ? -1.381 -8.174 0.049 1.00 83.50 84 ASP A CA 1
ATOM 674 C C . ASP A 1 84 ? -0.780 -8.806 -1.216 1.00 83.50 84 ASP A C 1
ATOM 676 O O . ASP A 1 84 ? 0.428 -8.717 -1.453 1.00 83.50 84 ASP A O 1
ATOM 680 N N . ILE A 1 85 ? -1.617 -9.375 -2.089 1.00 84.88 85 ILE A N 1
ATOM 681 C CA . ILE A 1 85 ? -1.163 -9.992 -3.344 1.00 84.88 85 ILE A CA 1
ATOM 682 C C . ILE A 1 85 ? -0.564 -8.953 -4.293 1.00 84.88 85 ILE A C 1
ATOM 684 O O . ILE A 1 85 ? 0.531 -9.159 -4.825 1.00 84.88 85 ILE A O 1
ATOM 688 N N . PHE A 1 86 ? -1.250 -7.828 -4.513 1.00 84.00 86 PHE A N 1
ATOM 689 C CA . PHE A 1 86 ? -0.748 -6.785 -5.406 1.00 84.00 86 PHE A CA 1
ATOM 690 C C . PHE A 1 86 ? 0.525 -6.133 -4.866 1.00 84.00 86 PHE A C 1
ATOM 692 O O . PHE A 1 86 ? 1.419 -5.832 -5.659 1.00 84.00 86 PHE A O 1
ATOM 699 N N . SER A 1 87 ? 0.655 -5.954 -3.549 1.00 84.06 87 SER A N 1
ATOM 700 C CA . SER A 1 87 ? 1.886 -5.456 -2.933 1.00 84.06 87 SER A CA 1
ATOM 701 C C . SER A 1 87 ? 3.061 -6.420 -3.119 1.00 84.06 87 SER A C 1
ATOM 703 O O . SER A 1 87 ? 4.163 -5.971 -3.435 1.00 84.06 87 SER A O 1
ATOM 705 N N . ILE A 1 88 ? 2.852 -7.735 -2.990 1.00 85.81 88 ILE A N 1
ATOM 706 C CA . ILE A 1 88 ? 3.904 -8.734 -3.247 1.00 85.81 88 ILE A CA 1
ATOM 707 C C . ILE A 1 88 ? 4.320 -8.702 -4.722 1.00 85.81 88 ILE A C 1
ATOM 709 O O . ILE A 1 88 ? 5.511 -8.601 -5.025 1.00 85.81 88 ILE A O 1
ATOM 713 N N . LEU A 1 89 ? 3.350 -8.724 -5.642 1.00 85.06 89 LEU A N 1
ATOM 714 C CA . LEU A 1 89 ? 3.609 -8.652 -7.083 1.00 85.06 89 LEU A CA 1
ATOM 715 C C . LEU A 1 89 ? 4.366 -7.374 -7.456 1.00 85.06 89 LEU A C 1
ATOM 717 O O . LEU A 1 89 ? 5.361 -7.423 -8.181 1.00 85.06 89 LEU A O 1
ATOM 721 N N . ALA A 1 90 ? 3.932 -6.230 -6.927 1.00 83.44 90 ALA A N 1
ATOM 722 C CA . ALA A 1 90 ? 4.603 -4.961 -7.146 1.00 83.44 90 ALA A CA 1
ATOM 723 C C . ALA A 1 90 ? 6.026 -4.978 -6.569 1.00 83.44 90 ALA A C 1
ATOM 725 O O . ALA A 1 90 ? 6.944 -4.509 -7.237 1.00 83.44 90 ALA A O 1
ATOM 726 N N . SER A 1 91 ? 6.246 -5.555 -5.386 1.00 83.94 91 SER A N 1
ATOM 727 C CA . SER A 1 91 ? 7.581 -5.656 -4.788 1.00 83.94 91 SER A CA 1
ATOM 728 C C . SER A 1 91 ? 8.532 -6.476 -5.661 1.00 83.94 91 SER A C 1
ATOM 730 O O . SER A 1 91 ? 9.639 -6.024 -5.943 1.00 83.94 91 SER A O 1
ATOM 732 N N . VAL A 1 92 ? 8.106 -7.641 -6.157 1.00 86.06 92 VAL A N 1
ATOM 733 C CA . VAL A 1 92 ? 8.938 -8.476 -7.042 1.00 86.06 92 VAL A CA 1
ATOM 734 C C . VAL A 1 92 ? 9.274 -7.733 -8.341 1.00 86.06 92 VAL A C 1
ATOM 736 O O . VAL A 1 92 ? 10.430 -7.689 -8.759 1.00 86.06 92 VAL A O 1
ATOM 739 N N . LEU A 1 93 ? 8.294 -7.081 -8.969 1.00 82.50 93 LEU A N 1
ATOM 740 C CA . LEU A 1 93 ? 8.520 -6.358 -10.224 1.00 82.50 93 LEU A CA 1
ATOM 741 C C . LEU A 1 93 ? 9.394 -5.102 -10.038 1.00 82.50 93 LEU A C 1
ATOM 743 O O . LEU A 1 93 ? 10.328 -4.874 -10.808 1.00 82.50 93 LEU A O 1
ATOM 747 N N . PHE A 1 94 ? 9.118 -4.275 -9.026 1.00 80.44 94 PHE A N 1
ATOM 748 C CA . PHE A 1 94 ? 9.843 -3.018 -8.814 1.00 80.44 94 PHE A CA 1
ATOM 749 C C . PHE 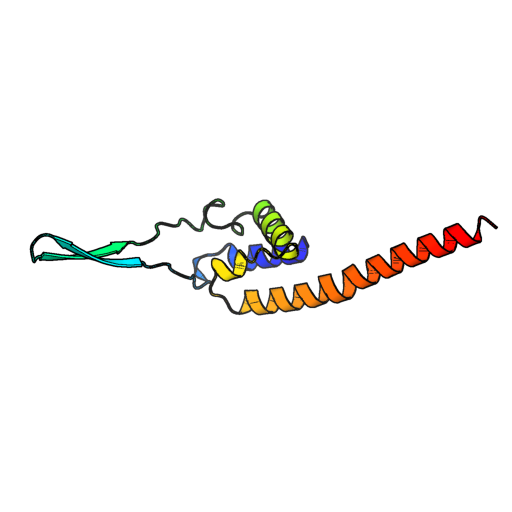A 1 94 ? 11.217 -3.234 -8.184 1.00 80.44 94 PHE A C 1
ATOM 751 O O . PHE A 1 94 ? 12.205 -2.709 -8.698 1.00 80.44 94 PHE A O 1
ATOM 758 N N . VAL A 1 95 ? 11.298 -4.003 -7.100 1.00 74.00 95 VAL A N 1
ATOM 759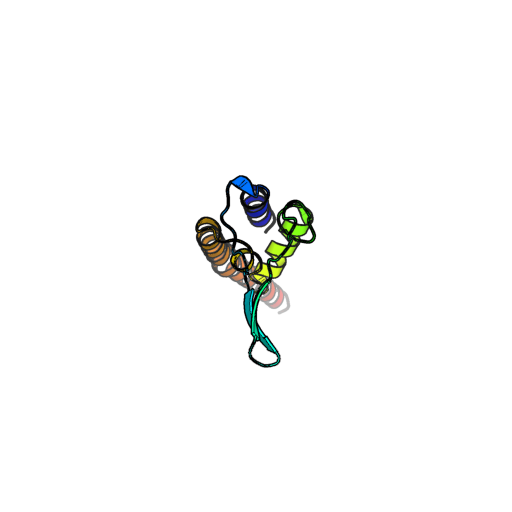 C CA . VAL A 1 95 ? 12.544 -4.187 -6.345 1.00 74.00 95 VAL A CA 1
ATOM 760 C C . VAL A 1 95 ? 13.460 -5.178 -7.056 1.00 74.00 95 VAL A C 1
ATOM 762 O O . VAL A 1 95 ? 14.641 -4.908 -7.239 1.00 74.00 95 VAL A O 1
ATOM 765 N N . THR A 1 96 ? 12.939 -6.310 -7.532 1.00 76.19 96 THR A N 1
ATOM 766 C CA . THR A 1 96 ? 13.806 -7.358 -8.094 1.00 76.19 96 THR A CA 1
ATOM 767 C C . THR A 1 96 ? 14.143 -7.138 -9.564 1.00 76.19 96 THR A C 1
ATOM 769 O O . THR A 1 96 ? 15.236 -7.500 -9.985 1.00 76.19 96 THR A O 1
ATOM 772 N N . ILE A 1 97 ? 13.250 -6.557 -10.366 1.00 82.94 97 ILE A N 1
ATOM 773 C CA . ILE A 1 97 ? 13.506 -6.399 -11.807 1.00 82.94 97 ILE A CA 1
ATOM 774 C C . ILE A 1 97 ? 13.973 -4.979 -12.111 1.00 82.94 97 ILE A C 1
ATOM 776 O O . ILE A 1 97 ? 15.076 -4.793 -12.623 1.00 82.94 97 ILE A O 1
ATOM 780 N N . LEU A 1 98 ? 13.172 -3.965 -11.776 1.00 84.62 98 LEU A N 1
ATOM 781 C CA . LEU A 1 98 ? 13.470 -2.590 -12.186 1.00 84.62 98 LEU A CA 1
ATOM 782 C C . LEU A 1 98 ? 14.686 -1.996 -11.465 1.00 84.62 98 LEU A C 1
ATOM 784 O O . LEU A 1 98 ? 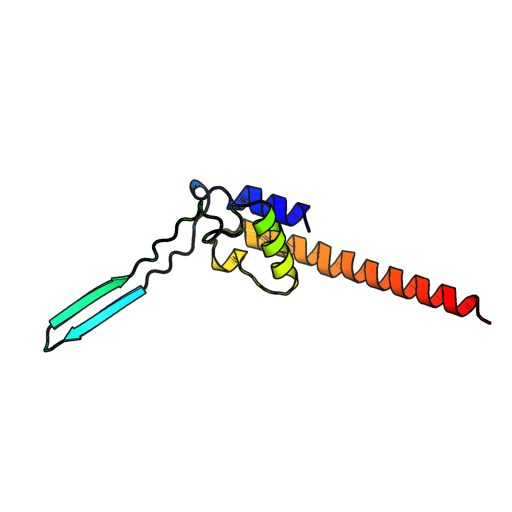15.534 -1.410 -12.137 1.00 84.62 98 LEU A O 1
ATOM 788 N N . GLN A 1 99 ? 14.820 -2.169 -10.145 1.00 81.50 99 GLN A N 1
ATOM 789 C CA . GLN A 1 99 ? 16.004 -1.662 -9.432 1.00 81.50 99 GLN A CA 1
ATOM 790 C C . GLN A 1 99 ? 17.284 -2.378 -9.889 1.00 81.50 99 GLN A C 1
ATOM 792 O O . GLN A 1 99 ? 18.273 -1.717 -10.209 1.00 81.50 99 GLN A O 1
ATOM 797 N N . ASN A 1 100 ? 17.252 -3.707 -10.030 1.00 83.44 100 ASN A N 1
ATOM 798 C CA . ASN A 1 100 ? 18.412 -4.478 -10.493 1.00 83.44 100 ASN A CA 1
ATOM 799 C C . ASN A 1 100 ? 18.807 -4.138 -11.940 1.00 83.44 100 ASN A C 1
ATOM 801 O O . ASN A 1 100 ? 19.995 -4.029 -12.253 1.00 83.44 100 ASN A O 1
ATOM 805 N N . MET A 1 101 ? 17.832 -3.897 -12.822 1.00 89.31 101 MET A N 1
ATOM 806 C CA . MET A 1 101 ? 18.099 -3.477 -14.200 1.00 89.31 101 MET A CA 1
ATOM 807 C C . MET A 1 101 ? 18.631 -2.038 -14.271 1.00 89.31 101 MET A C 1
ATOM 809 O O . MET A 1 101 ? 19.507 -1.745 -15.086 1.00 89.31 101 MET A O 1
ATOM 813 N N . PHE A 1 102 ? 18.154 -1.143 -13.401 1.00 85.19 102 PHE A N 1
ATOM 814 C CA . PHE A 1 102 ? 18.623 0.241 -13.341 1.00 85.19 102 PHE A CA 1
ATOM 815 C C . PHE A 1 102 ? 20.081 0.338 -12.869 1.00 85.19 102 PHE A C 1
ATOM 817 O O . PHE A 1 102 ? 20.879 1.047 -13.486 1.00 85.19 102 PHE A O 1
ATOM 824 N N . ILE A 1 103 ? 20.461 -0.436 -11.847 1.00 85.00 103 ILE A N 1
ATOM 825 C CA . ILE A 1 103 ? 21.855 -0.537 -11.382 1.00 85.00 103 ILE A CA 1
ATOM 826 C C . ILE A 1 103 ? 22.752 -1.090 -12.495 1.00 85.00 103 ILE A C 1
ATOM 828 O O . ILE A 1 103 ? 23.805 -0.517 -12.784 1.00 85.00 103 ILE A O 1
ATOM 832 N N . ALA A 1 104 ? 22.325 -2.159 -13.175 1.00 85.06 104 ALA A N 1
ATOM 833 C CA . ALA A 1 104 ? 23.075 -2.731 -14.291 1.00 85.06 104 ALA A CA 1
ATOM 834 C C . ALA A 1 104 ? 23.266 -1.725 -15.441 1.00 85.06 104 ALA A C 1
ATOM 836 O O . ALA A 1 104 ? 24.344 -1.651 -16.038 1.00 85.06 104 ALA A O 1
ATOM 837 N N . PHE A 1 105 ? 22.246 -0.915 -15.730 1.00 86.06 105 PHE A N 1
ATOM 838 C CA . PHE A 1 105 ? 22.312 0.133 -16.742 1.00 86.06 105 PHE A CA 1
ATOM 839 C C . PHE A 1 105 ? 23.285 1.259 -16.364 1.00 86.06 105 PHE A C 1
ATOM 841 O O . PHE A 1 105 ? 24.110 1.646 -17.195 1.00 86.06 105 PHE A O 1
ATOM 848 N N . MET A 1 106 ? 23.242 1.754 -15.122 1.00 85.94 106 MET A N 1
ATOM 849 C CA . MET A 1 106 ? 24.175 2.786 -14.647 1.00 85.94 106 MET A CA 1
ATOM 850 C C . MET A 1 106 ? 25.620 2.275 -14.611 1.00 85.94 106 MET A C 1
ATOM 852 O O . MET A 1 106 ? 26.499 2.896 -15.211 1.00 85.94 106 MET A O 1
ATOM 856 N N . GLY A 1 107 ? 25.854 1.085 -14.052 1.00 82.06 107 GLY A N 1
ATOM 857 C CA . GLY A 1 107 ? 27.187 0.475 -14.026 1.00 82.06 107 GLY A CA 1
ATOM 858 C C . GLY A 1 107 ? 27.741 0.146 -15.420 1.00 82.06 107 GLY A C 1
ATOM 859 O O . GLY A 1 107 ? 28.953 0.140 -15.637 1.00 82.06 107 GLY A O 1
ATOM 860 N N . SER A 1 108 ? 26.879 -0.099 -16.411 1.00 79.38 108 SER A N 1
ATOM 861 C CA . SER A 1 108 ? 27.304 -0.283 -17.804 1.00 79.38 108 SER A CA 1
ATOM 862 C C . SER A 1 108 ? 27.788 1.022 -18.449 1.00 79.38 108 SER A C 1
ATOM 864 O O . SER A 1 108 ? 28.788 1.020 -19.175 1.00 79.38 108 SER A O 1
ATOM 866 N N . LYS A 1 109 ? 27.128 2.152 -18.156 1.00 71.38 109 LYS A N 1
ATOM 867 C CA . LYS A 1 109 ? 27.538 3.472 -18.660 1.00 71.38 109 LYS A CA 1
ATOM 868 C C . LYS A 1 109 ? 28.881 3.922 -18.089 1.00 71.38 109 LYS A C 1
ATOM 870 O O . LYS A 1 109 ? 29.734 4.346 -18.865 1.00 71.38 109 LYS A O 1
ATOM 875 N N . GLU A 1 110 ? 29.091 3.766 -16.784 1.00 72.19 110 GLU A N 1
ATOM 876 C CA . GLU A 1 110 ? 30.341 4.160 -16.115 1.00 72.19 110 GLU A CA 1
ATOM 877 C C . GLU A 1 110 ? 31.560 3.414 -16.672 1.00 72.19 110 GLU A C 1
ATOM 879 O O . GLU A 1 110 ? 32.586 4.028 -16.983 1.00 72.19 110 GLU A O 1
ATOM 884 N N . ARG A 1 111 ? 31.426 2.099 -16.900 1.00 61.72 111 ARG A N 1
ATOM 885 C CA . ARG A 1 111 ? 32.484 1.294 -17.525 1.00 61.72 111 ARG A CA 1
ATOM 886 C C . ARG A 1 111 ? 32.843 1.815 -18.916 1.00 61.72 111 ARG A C 1
ATOM 888 O O . ARG A 1 111 ? 34.022 2.011 -19.191 1.00 61.72 111 ARG A O 1
ATOM 895 N N . LYS A 1 112 ? 31.858 2.119 -19.771 1.00 61.50 112 LYS A N 1
ATOM 896 C CA . LYS A 1 112 ? 32.106 2.666 -21.121 1.00 61.50 112 LYS A CA 1
ATOM 897 C C . LYS A 1 112 ? 32.825 4.017 -21.111 1.00 61.50 112 LYS A C 1
ATOM 899 O O . LYS A 1 112 ? 33.679 4.238 -21.960 1.00 61.50 112 LYS A O 1
ATOM 904 N N . THR A 1 113 ? 32.519 4.905 -20.168 1.00 61.91 113 THR A N 1
ATOM 905 C CA . THR A 1 113 ? 33.195 6.211 -20.065 1.00 61.91 113 THR A CA 1
ATOM 906 C C . THR A 1 113 ? 34.640 6.124 -19.570 1.00 61.91 113 THR A C 1
ATOM 908 O O . THR A 1 113 ? 35.437 6.992 -19.920 1.00 61.91 113 THR A O 1
ATOM 911 N N . SER A 1 114 ? 35.003 5.079 -18.817 1.00 59.72 114 SER A N 1
ATOM 912 C CA . SER A 1 114 ? 36.396 4.834 -18.409 1.00 59.72 114 SER A CA 1
ATOM 913 C C . SER A 1 114 ? 37.270 4.328 -19.565 1.00 59.72 114 SER A C 1
ATOM 915 O O . SER A 1 114 ? 38.419 4.735 -19.673 1.00 59.72 114 SER A O 1
ATOM 917 N N . PHE A 1 115 ? 36.731 3.514 -20.482 1.00 57.97 115 PHE A N 1
ATOM 918 C CA . PHE A 1 115 ? 37.474 3.006 -21.652 1.00 57.97 115 PHE A CA 1
ATOM 919 C C . PHE A 1 115 ? 37.728 4.049 -22.754 1.00 57.97 115 PHE A C 1
ATOM 921 O O . PHE A 1 115 ? 38.510 3.789 -23.658 1.00 57.97 115 PHE A O 1
ATOM 928 N N . ILE A 1 116 ? 37.070 5.211 -22.701 1.00 57.94 116 ILE A N 1
ATOM 929 C CA . ILE A 1 116 ? 37.253 6.310 -23.670 1.00 57.94 116 ILE A CA 1
ATOM 930 C C . ILE A 1 116 ? 38.274 7.346 -23.148 1.00 57.94 116 ILE A C 1
ATOM 932 O O . ILE A 1 116 ? 38.667 8.256 -23.871 1.00 57.94 116 ILE A O 1
ATOM 936 N N . LYS A 1 117 ? 38.725 7.217 -21.891 1.00 54.62 117 LYS A N 1
ATOM 937 C CA . LYS A 1 117 ? 39.688 8.124 -21.241 1.00 54.62 117 LYS A CA 1
ATOM 938 C C . LYS A 1 117 ? 41.116 7.555 -21.120 1.00 54.62 117 LYS A C 1
ATOM 940 O O . LYS A 1 117 ? 41.905 8.125 -20.370 1.00 54.62 117 LYS A O 1
ATOM 945 N N . ILE A 1 118 ? 41.443 6.468 -21.824 1.00 51.06 118 ILE A N 1
ATOM 946 C CA . ILE A 1 118 ? 42.786 5.857 -21.863 1.00 51.06 118 ILE A CA 1
ATOM 947 C C . ILE A 1 118 ? 43.349 5.994 -23.273 1.00 51.06 118 ILE A C 1
ATOM 949 O O . ILE A 1 118 ? 42.581 5.699 -24.217 1.00 51.06 118 ILE A O 1
#

Organism: NCBI:txid658196

pLDDT: mean 74.65, std 8.81, range [51.06, 89.31]

Radius of gyration: 22.41 Å; chains: 1; bounding box: 62×23×68 Å

Foldseek 3Di:
DLVLLVVLLVVQLDPVVFDWPWDWDWDWDDDPNDIDIDIDGDPADCCDCVRPLSNDSVSSVVVVVVVVVPDPPVVNTTDDPVVVVSSVVCCCCCVVPVVVVVVVVVVVVVVVVVVVVD

Secondary structure (DSSP, 8-state):
-HHHHHHHHHHHS-TTSS-B---EEEEEEEETTEEEEEEEE----TTSTTT-TTSSHHHHHHHHHHHHTT--HHHHHB--HHHHHHHHHHHIIIIIIIIHHHHHHHHHHHHHHHTT--